Protein AF-F4CS16-F1 (afdb_monomer_lite)

Radius of gyration: 34.48 Å; chains: 1; bounding box: 61×41×91 Å

Sequence (109 aa):
MIAVTDRPASAPQDEPEDAAASGTGAVPEPPRDPVPAEGDPDRPDGPAEPPAVAVGVETVIVQDRGRWAVEIVVVFSDGVVRRRIDTYPTRARAEISASLIRRAADRDL

Structure (mmCIF, N/CA/C/O backbone):
data_AF-F4CS16-F1
#
_entry.id   AF-F4CS16-F1
#
loop_
_atom_site.group_PDB
_atom_site.id
_atom_site.type_symbol
_atom_site.label_atom_id
_atom_site.label_alt_id
_atom_site.label_comp_id
_atom_site.label_asym_id
_atom_site.label_entity_id
_atom_site.label_seq_id
_atom_site.pdbx_PDB_ins_code
_atom_site.Cartn_x
_atom_site.Cartn_y
_atom_site.Cartn_z
_atom_site.occupancy
_atom_site.B_iso_or_equiv
_atom_site.auth_seq_id
_atom_site.auth_comp_id
_atom_site.auth_asym_id
_atom_site.auth_atom_id
_atom_site.pdbx_PDB_model_num
ATOM 1 N N . MET A 1 1 ? 19.338 4.475 72.383 1.00 42.34 1 MET A N 1
ATOM 2 C CA . MET A 1 1 ? 19.303 3.184 73.100 1.00 42.34 1 MET A CA 1
ATOM 3 C C . MET A 1 1 ? 18.969 2.073 72.106 1.00 42.34 1 MET A C 1
ATOM 5 O O . MET A 1 1 ? 17.809 1.731 71.960 1.00 42.34 1 MET A O 1
ATOM 9 N N . ILE A 1 2 ? 19.984 1.557 71.411 1.00 39.62 2 ILE A N 1
ATOM 10 C CA . ILE A 1 2 ? 20.113 0.159 70.956 1.00 39.62 2 ILE A CA 1
ATOM 11 C C . ILE A 1 2 ? 21.609 -0.130 71.146 1.00 39.62 2 ILE A C 1
ATOM 13 O O . ILE A 1 2 ? 22.424 0.747 70.850 1.00 39.62 2 ILE A O 1
ATOM 17 N N . ALA A 1 3 ? 21.964 -1.265 71.747 1.00 41.78 3 ALA A N 1
ATOM 18 C CA . ALA A 1 3 ? 23.342 -1.555 72.138 1.00 41.78 3 ALA A CA 1
ATOM 19 C C . ALA A 1 3 ? 24.149 -2.214 71.006 1.00 41.78 3 ALA A C 1
ATOM 21 O O . ALA A 1 3 ? 23.615 -2.980 70.207 1.00 41.78 3 ALA A O 1
ATOM 22 N N . VAL A 1 4 ? 25.443 -1.903 70.986 1.00 52.06 4 VAL A N 1
ATOM 23 C CA . VAL A 1 4 ? 26.515 -2.589 70.245 1.00 52.06 4 VAL A CA 1
ATOM 24 C C . VAL A 1 4 ? 27.316 -3.443 71.249 1.00 52.06 4 VAL A C 1
ATOM 26 O O . VAL A 1 4 ? 27.166 -3.236 72.450 1.00 52.06 4 VAL A O 1
ATOM 29 N N . THR A 1 5 ? 28.185 -4.321 70.726 1.00 43.81 5 THR A N 1
ATOM 30 C CA . THR A 1 5 ? 29.016 -5.365 71.379 1.00 43.81 5 THR A CA 1
ATOM 31 C C . THR A 1 5 ? 28.278 -6.703 71.617 1.00 43.81 5 THR A C 1
ATOM 33 O O . THR A 1 5 ? 27.067 -6.713 71.814 1.00 43.81 5 THR A O 1
ATOM 36 N N . ASP A 1 6 ? 28.908 -7.884 71.511 1.00 38.34 6 ASP A N 1
ATOM 37 C CA . ASP A 1 6 ? 30.343 -8.190 71.344 1.00 38.34 6 ASP A CA 1
ATOM 38 C C . ASP A 1 6 ? 30.626 -9.500 70.553 1.00 38.34 6 ASP A C 1
ATOM 40 O O . ASP A 1 6 ? 29.733 -10.326 70.364 1.00 38.34 6 ASP A O 1
ATOM 44 N N . ARG A 1 7 ? 31.885 -9.692 70.119 1.00 45.09 7 ARG A N 1
ATOM 45 C CA . ARG A 1 7 ? 32.488 -10.925 69.550 1.00 45.09 7 ARG A CA 1
ATOM 46 C C . ARG A 1 7 ? 33.848 -11.117 70.247 1.00 45.09 7 ARG A C 1
ATOM 48 O O . ARG A 1 7 ? 34.687 -10.238 70.062 1.00 45.09 7 ARG A O 1
ATOM 55 N N . PRO A 1 8 ? 34.141 -12.241 70.943 1.00 58.53 8 PRO A N 1
ATOM 56 C CA . PRO A 1 8 ? 34.725 -13.454 70.314 1.00 58.53 8 PRO A CA 1
ATOM 57 C C . PRO A 1 8 ? 34.192 -14.759 70.988 1.00 58.53 8 PRO A C 1
ATOM 59 O O . PRO A 1 8 ? 33.127 -14.696 71.586 1.00 58.53 8 PRO A O 1
ATOM 62 N N . ALA A 1 9 ? 34.747 -15.986 70.941 1.00 41.91 9 ALA A N 1
ATOM 63 C CA . ALA A 1 9 ? 35.935 -16.657 70.356 1.00 41.91 9 ALA A CA 1
ATOM 64 C C . ALA A 1 9 ? 35.587 -18.180 70.187 1.00 41.91 9 ALA A C 1
ATOM 66 O O . ALA A 1 9 ? 34.522 -18.578 70.649 1.00 41.91 9 ALA A O 1
ATOM 67 N N . SER A 1 10 ? 36.362 -19.125 69.626 1.00 41.97 10 SER A N 1
ATOM 68 C CA . SER A 1 10 ? 37.623 -19.156 68.848 1.00 41.97 10 SER A CA 1
ATOM 69 C C . SER A 1 10 ? 37.736 -20.516 68.098 1.00 41.97 10 SER A C 1
ATOM 71 O O . SER A 1 10 ? 36.825 -21.334 68.199 1.00 41.97 10 SER A O 1
ATOM 73 N N . ALA A 1 11 ? 38.845 -20.786 67.390 1.00 57.62 11 ALA A N 1
ATOM 74 C CA . ALA A 1 11 ? 39.246 -22.133 66.911 1.00 57.62 11 ALA A CA 1
ATOM 75 C C . ALA A 1 11 ? 40.234 -22.822 67.900 1.00 57.62 11 ALA A C 1
ATOM 77 O O . ALA A 1 11 ? 40.550 -22.201 68.921 1.00 57.62 11 ALA A O 1
ATOM 78 N N . PRO A 1 12 ? 40.677 -24.086 67.680 1.00 52.66 12 PRO A N 1
ATOM 79 C CA . PRO A 1 12 ? 41.782 -24.404 66.739 1.00 52.66 12 PRO A CA 1
ATOM 80 C C . PRO A 1 12 ? 41.478 -25.597 65.791 1.00 52.66 12 PRO A C 1
ATOM 82 O O . PRO A 1 12 ? 40.689 -26.469 66.134 1.00 52.66 12 PRO A O 1
ATOM 85 N N . GLN A 1 13 ? 41.869 -25.556 64.510 1.00 55.66 13 GLN A N 1
ATOM 86 C CA . GLN A 1 13 ? 43.162 -25.960 63.898 1.00 55.66 13 GLN A CA 1
ATOM 87 C C . GLN A 1 13 ? 43.459 -27.473 63.881 1.00 55.66 13 GLN A C 1
ATOM 89 O O . GLN A 1 13 ? 43.733 -28.053 64.924 1.00 55.66 13 GLN A O 1
ATOM 94 N N . ASP A 1 14 ? 43.534 -28.035 62.669 1.00 43.62 14 ASP A N 1
ATOM 95 C CA . ASP A 1 14 ? 44.725 -28.756 62.194 1.00 43.62 14 ASP A CA 1
ATOM 96 C C . ASP A 1 14 ? 44.849 -28.566 60.662 1.00 43.62 14 ASP A C 1
ATOM 98 O O . ASP A 1 14 ? 43.887 -28.765 59.917 1.00 43.62 14 ASP A O 1
ATOM 102 N N . GLU A 1 15 ? 46.018 -28.103 60.219 1.00 56.12 15 GLU A N 1
ATOM 103 C CA . GLU A 1 15 ? 46.519 -28.116 58.826 1.00 56.12 15 GLU A CA 1
ATOM 104 C C . GLU A 1 15 ? 47.568 -29.273 58.741 1.00 56.12 15 GLU A C 1
ATOM 106 O O . GLU A 1 15 ? 47.655 -30.019 59.720 1.00 56.12 15 GLU A O 1
ATOM 111 N N . PRO A 1 16 ? 48.420 -29.475 57.704 1.00 58.62 16 PRO A N 1
ATOM 112 C CA . PRO A 1 16 ? 48.567 -28.815 56.398 1.00 58.62 16 PRO A CA 1
ATOM 113 C C . PRO A 1 16 ? 48.792 -29.812 55.222 1.00 58.62 16 PRO A C 1
ATOM 115 O O . PRO A 1 16 ? 48.532 -31.003 55.353 1.00 58.62 16 PRO A O 1
ATOM 118 N N . GLU A 1 17 ? 49.361 -29.297 54.116 1.00 48.62 17 GLU A N 1
ATOM 119 C CA . GLU A 1 17 ? 50.171 -30.017 53.101 1.00 48.62 17 GLU A CA 1
ATOM 120 C C . GLU A 1 17 ? 49.451 -31.016 52.156 1.00 48.62 17 GLU A C 1
ATOM 122 O O . GLU A 1 17 ? 48.528 -31.728 52.533 1.00 48.62 17 GLU A O 1
ATOM 127 N N . ASP A 1 18 ? 49.801 -31.140 50.869 1.00 43.59 18 ASP A N 1
ATOM 128 C CA . ASP A 1 18 ? 50.768 -30.427 50.006 1.00 43.59 18 ASP A CA 1
ATOM 129 C C . ASP A 1 18 ? 50.337 -30.596 48.518 1.00 43.59 18 ASP A C 1
ATOM 131 O O . ASP A 1 18 ? 49.301 -31.195 48.226 1.00 43.59 18 ASP A O 1
ATOM 135 N N . ALA A 1 19 ? 51.170 -30.135 47.579 1.00 47.38 19 ALA A N 1
ATOM 136 C CA . ALA A 1 19 ? 51.207 -30.467 46.151 1.00 47.38 19 ALA A CA 1
ATOM 137 C C . ALA A 1 19 ? 50.292 -29.657 45.209 1.00 47.38 19 ALA A C 1
ATOM 139 O O . ALA A 1 19 ? 49.318 -30.131 44.632 1.00 47.38 19 ALA A O 1
ATOM 140 N N . ALA A 1 20 ? 50.751 -28.431 44.956 1.00 44.81 20 ALA A N 1
ATOM 141 C CA . ALA A 1 20 ? 51.132 -27.960 43.620 1.00 44.81 20 ALA A CA 1
ATOM 142 C C . ALA A 1 20 ? 50.238 -28.279 42.396 1.00 44.81 20 ALA A C 1
ATOM 144 O O . ALA A 1 20 ? 50.260 -29.379 41.851 1.00 44.81 20 ALA A O 1
ATOM 145 N N . ALA A 1 21 ? 49.722 -27.210 41.777 1.00 44.53 21 ALA A N 1
ATOM 146 C CA . ALA A 1 21 ? 49.899 -27.006 40.334 1.00 44.53 21 ALA A CA 1
ATOM 147 C C . ALA A 1 21 ? 49.801 -25.516 39.957 1.00 44.53 21 ALA A C 1
ATOM 149 O O . ALA A 1 21 ? 48.719 -24.930 39.963 1.00 44.53 21 ALA A O 1
ATOM 150 N N . SER A 1 22 ? 50.920 -24.914 39.540 1.00 53.22 22 SER A N 1
ATOM 151 C CA . SER A 1 22 ? 50.884 -23.676 38.751 1.00 53.22 22 SER A CA 1
ATOM 152 C C . SER A 1 22 ? 50.274 -23.970 37.384 1.00 53.22 22 SER A C 1
ATOM 154 O O . SER A 1 22 ? 50.965 -24.406 36.465 1.00 53.22 22 SER A O 1
ATOM 156 N N . GLY A 1 23 ? 48.976 -23.718 37.249 1.00 47.81 23 GLY A N 1
ATOM 157 C CA . GLY A 1 23 ? 48.261 -23.741 35.981 1.00 47.81 23 GLY A CA 1
ATOM 158 C C . GLY A 1 23 ? 48.063 -22.334 35.432 1.00 47.81 23 GLY A C 1
ATOM 159 O O . GLY A 1 23 ? 46.948 -21.821 35.482 1.00 47.81 23 GLY A O 1
ATOM 160 N N . THR A 1 24 ? 49.106 -21.722 34.857 1.00 58.06 24 THR A N 1
ATOM 161 C CA . THR A 1 24 ? 48.925 -20.586 33.931 1.00 58.06 24 THR A CA 1
ATOM 162 C C . THR A 1 24 ? 48.302 -21.125 32.643 1.00 58.06 24 THR A C 1
ATOM 164 O O . THR A 1 24 ? 48.969 -21.316 31.627 1.00 58.06 24 THR A O 1
ATOM 167 N N . GLY A 1 25 ? 47.010 -21.441 32.712 1.00 46.06 25 GLY A N 1
ATOM 168 C CA . GLY A 1 25 ? 46.202 -21.803 31.562 1.00 46.06 25 GLY A CA 1
ATOM 169 C C . GLY A 1 25 ? 45.940 -20.548 30.749 1.00 46.06 25 GLY A C 1
ATOM 170 O O . GLY A 1 25 ? 45.108 -19.728 31.134 1.00 46.06 25 GLY A O 1
ATOM 171 N N . ALA A 1 26 ? 46.660 -20.390 29.639 1.00 54.56 26 ALA A N 1
ATOM 172 C CA . ALA A 1 26 ? 46.313 -19.391 28.642 1.00 54.56 26 ALA A CA 1
ATOM 173 C C . ALA A 1 26 ? 44.844 -19.593 28.246 1.00 54.56 26 ALA A C 1
ATOM 175 O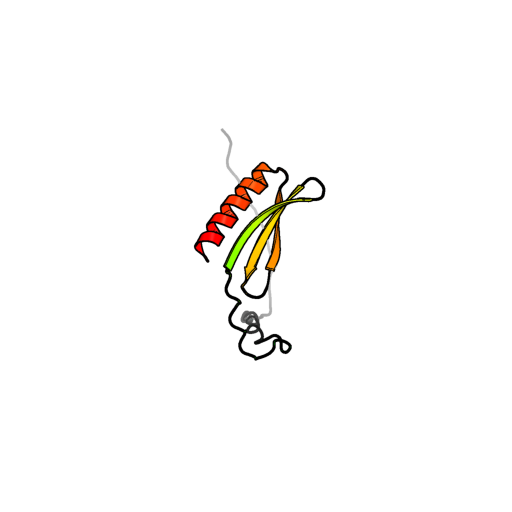 O . ALA A 1 26 ? 44.456 -20.692 27.845 1.00 54.56 26 ALA A O 1
ATOM 176 N N . VAL A 1 27 ? 44.029 -18.543 28.375 1.00 61.94 27 VAL A N 1
ATOM 177 C CA . VAL A 1 27 ? 42.666 -18.557 27.840 1.00 61.94 27 VAL A CA 1
ATOM 178 C C . VAL A 1 27 ? 42.803 -18.773 26.331 1.00 61.94 27 VAL A C 1
ATOM 180 O O . VAL A 1 27 ? 43.481 -17.963 25.691 1.00 61.94 27 VAL A O 1
ATOM 183 N N . PRO A 1 28 ? 42.237 -19.846 25.747 1.00 59.41 28 PRO A N 1
ATOM 184 C CA . PRO A 1 28 ? 42.258 -19.993 24.303 1.00 59.41 28 PRO A CA 1
ATOM 185 C C . PRO A 1 28 ? 41.512 -18.803 23.702 1.00 59.41 28 PRO A C 1
ATOM 187 O O . PRO A 1 28 ? 40.390 -18.501 24.114 1.00 59.41 28 PRO A O 1
ATOM 190 N N . GLU A 1 29 ? 42.146 -18.119 22.746 1.00 58.75 29 GLU A N 1
ATOM 191 C CA . GLU A 1 29 ? 41.460 -17.130 21.915 1.00 58.75 29 GLU A CA 1
ATOM 192 C C . GLU A 1 29 ? 40.200 -17.822 21.359 1.00 58.75 29 GLU A C 1
ATOM 194 O O . GLU A 1 29 ? 40.321 -18.952 20.863 1.00 58.75 29 GLU A O 1
ATOM 199 N N . PRO A 1 30 ? 38.990 -17.237 21.481 1.00 72.31 30 PRO A N 1
ATOM 200 C CA . PRO A 1 30 ? 37.819 -17.836 20.858 1.00 72.31 30 PRO A CA 1
ATOM 201 C C . PRO A 1 30 ? 38.124 -18.028 19.369 1.00 72.31 30 PRO A C 1
ATOM 203 O O . PRO A 1 30 ? 38.805 -17.173 18.787 1.00 72.31 30 PRO A O 1
ATOM 206 N N . PRO A 1 31 ? 37.672 -19.130 18.740 1.00 67.38 31 PRO A N 1
ATOM 207 C CA . PRO A 1 31 ? 37.859 -19.299 17.309 1.00 67.38 31 PRO A CA 1
ATOM 208 C C . PRO A 1 31 ? 37.270 -18.065 16.635 1.00 67.38 31 PRO A C 1
ATOM 210 O O . PRO A 1 31 ? 36.077 -17.800 16.777 1.00 67.38 31 PRO A O 1
ATOM 213 N N . ARG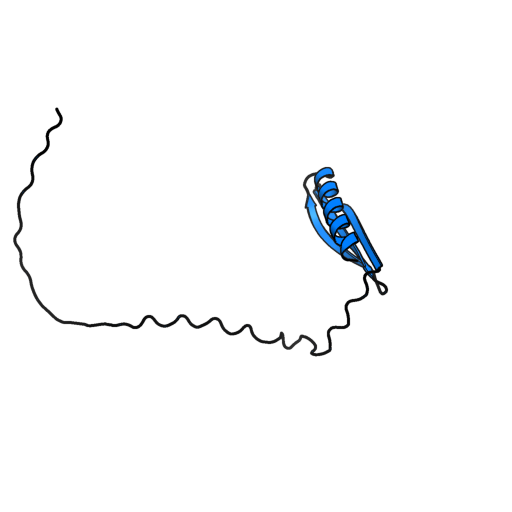 A 1 32 ? 38.129 -17.279 15.975 1.00 69.06 32 ARG A N 1
ATOM 214 C CA . ARG A 1 32 ? 37.694 -16.102 15.221 1.00 69.06 32 ARG A CA 1
ATOM 215 C C . ARG A 1 32 ? 36.600 -16.575 14.281 1.00 69.06 32 ARG A C 1
ATOM 217 O O . ARG A 1 32 ? 36.805 -17.591 13.610 1.00 69.06 32 ARG A O 1
ATOM 224 N N . ASP A 1 33 ? 35.464 -15.876 14.289 1.00 66.25 33 ASP A N 1
ATOM 225 C CA . ASP A 1 33 ? 34.324 -16.238 13.454 1.00 66.25 33 ASP A CA 1
ATOM 226 C C . ASP A 1 33 ? 34.827 -16.523 12.036 1.00 66.25 33 ASP A C 1
ATOM 228 O O . ASP A 1 33 ? 35.641 -15.742 11.520 1.00 66.25 33 ASP A O 1
ATOM 232 N N . PRO A 1 34 ?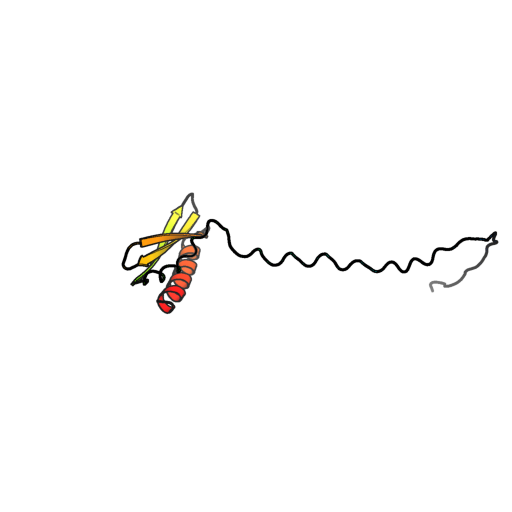 34.428 -17.652 11.420 1.00 64.06 34 PRO A N 1
ATOM 233 C CA . PRO A 1 34 ? 34.874 -17.962 10.076 1.00 64.06 34 PRO A CA 1
ATOM 234 C C . PRO A 1 34 ? 34.521 -16.776 9.185 1.00 64.06 34 PRO A C 1
ATOM 236 O O . PRO A 1 34 ? 33.377 -16.315 9.189 1.00 64.06 34 PRO A O 1
ATOM 239 N N . VAL A 1 35 ? 35.527 -16.280 8.455 1.00 62.22 35 VAL A N 1
ATOM 240 C CA . VAL A 1 35 ? 35.363 -15.230 7.443 1.00 62.22 35 VAL A CA 1
ATOM 241 C C . VAL A 1 35 ? 34.108 -15.580 6.641 1.00 62.22 35 VAL A C 1
ATOM 243 O O . VAL A 1 35 ? 34.019 -16.731 6.202 1.00 62.22 35 VAL A O 1
ATOM 246 N N . PRO A 1 36 ? 33.118 -14.671 6.517 1.00 62.75 36 PRO A N 1
ATOM 247 C CA . PRO A 1 36 ? 31.841 -15.009 5.903 1.00 62.75 36 PRO A CA 1
ATOM 248 C C . PRO A 1 36 ? 32.113 -15.603 4.528 1.00 62.75 36 PRO A C 1
ATOM 250 O O . PRO A 1 36 ? 32.725 -14.940 3.692 1.00 62.75 36 PRO A O 1
ATOM 253 N N . ALA A 1 37 ? 31.721 -16.869 4.353 1.00 60.16 37 ALA A N 1
ATOM 254 C CA . ALA A 1 37 ? 32.083 -17.650 3.182 1.00 60.16 37 ALA A CA 1
ATOM 255 C C . ALA A 1 37 ? 31.694 -16.884 1.915 1.00 60.16 37 ALA A C 1
ATOM 257 O O . ALA A 1 37 ? 30.539 -16.481 1.745 1.00 60.16 37 ALA A O 1
ATOM 258 N N . GLU A 1 38 ? 32.690 -16.636 1.069 1.00 60.69 38 GLU A N 1
ATOM 259 C CA . GLU A 1 38 ? 32.525 -15.922 -0.187 1.00 60.69 38 GLU A CA 1
ATOM 260 C C . GLU A 1 38 ? 31.554 -16.692 -1.080 1.00 60.69 38 GLU A C 1
ATOM 262 O O . GLU A 1 38 ? 31.857 -17.805 -1.491 1.00 60.69 38 GLU A O 1
ATOM 267 N N . GLY A 1 39 ? 30.415 -16.073 -1.399 1.00 58.97 39 GLY A N 1
ATOM 268 C CA . GLY A 1 39 ? 29.500 -16.552 -2.433 1.00 58.97 39 GLY A CA 1
ATOM 269 C C . GLY A 1 39 ? 28.717 -17.824 -2.086 1.00 58.97 39 GLY A C 1
ATOM 270 O O . GLY A 1 39 ? 29.254 -18.878 -1.776 1.00 58.97 39 GLY A O 1
ATOM 271 N N . ASP A 1 40 ? 27.399 -17.744 -2.247 1.00 67.81 40 ASP A N 1
ATOM 272 C CA . ASP A 1 40 ? 26.620 -18.934 -2.585 1.00 67.81 40 ASP A CA 1
ATOM 273 C C . ASP A 1 40 ? 27.120 -19.439 -3.957 1.00 67.81 40 ASP A C 1
ATOM 275 O O . ASP A 1 40 ? 27.070 -18.648 -4.900 1.00 67.81 40 ASP A O 1
ATOM 279 N N . PRO A 1 41 ? 27.638 -20.675 -4.103 1.00 61.75 41 PRO A N 1
ATOM 280 C CA . PRO A 1 41 ? 28.208 -21.150 -5.367 1.00 61.75 41 PRO A CA 1
ATOM 281 C C . PRO A 1 41 ? 27.163 -21.346 -6.478 1.00 61.75 41 PRO A C 1
ATOM 283 O O . PRO A 1 41 ? 27.547 -21.481 -7.637 1.00 61.75 41 PRO A O 1
ATOM 286 N N . ASP A 1 42 ? 25.864 -21.334 -6.147 1.00 62.66 42 ASP A N 1
ATOM 287 C CA . ASP A 1 42 ? 24.766 -21.280 -7.125 1.00 62.66 42 ASP A CA 1
ATOM 288 C C . ASP A 1 42 ? 24.364 -19.834 -7.495 1.00 62.66 42 ASP A C 1
ATOM 290 O O . ASP A 1 42 ? 23.489 -19.625 -8.344 1.00 62.66 42 ASP A O 1
ATOM 294 N N . ARG A 1 43 ? 25.001 -18.800 -6.917 1.00 61.34 43 ARG A N 1
ATOM 295 C CA . ARG A 1 43 ? 24.865 -17.430 -7.430 1.00 61.34 43 ARG A CA 1
ATOM 296 C C . ARG A 1 43 ? 25.570 -17.360 -8.789 1.00 61.34 43 ARG A C 1
ATOM 298 O O . ARG A 1 43 ? 26.779 -17.562 -8.839 1.00 61.34 43 ARG A O 1
ATOM 305 N N . PRO A 1 44 ? 24.875 -17.007 -9.884 1.00 63.91 44 PRO A N 1
ATOM 306 C CA . PRO A 1 44 ? 25.550 -16.811 -11.158 1.00 63.91 44 PRO A CA 1
ATOM 307 C C . PRO A 1 44 ? 26.534 -15.637 -11.052 1.00 63.91 44 PRO A C 1
ATOM 309 O O . PRO A 1 44 ? 26.110 -14.505 -10.825 1.00 63.91 44 PRO A O 1
ATOM 312 N N . ASP A 1 45 ? 27.821 -15.898 -11.301 1.00 63.69 45 ASP A N 1
ATOM 313 C CA . ASP A 1 45 ? 28.921 -14.910 -11.385 1.00 63.69 45 ASP A CA 1
ATOM 314 C C . ASP A 1 45 ? 28.793 -13.920 -12.568 1.00 63.69 45 ASP A C 1
ATOM 316 O O . ASP A 1 45 ? 29.722 -13.181 -12.903 1.00 63.69 45 ASP A O 1
ATOM 320 N N . GLY A 1 46 ? 27.638 -13.894 -13.237 1.00 61.41 46 GLY A N 1
ATOM 321 C CA . GLY A 1 46 ? 27.323 -12.842 -14.190 1.00 61.41 46 GLY A CA 1
ATOM 322 C C . GLY A 1 46 ? 27.262 -11.483 -13.483 1.00 61.41 46 GLY A C 1
ATOM 323 O O . GLY A 1 46 ? 26.932 -11.421 -12.294 1.00 61.41 46 GLY A O 1
ATOM 324 N N . PRO A 1 47 ? 27.536 -10.371 -14.189 1.00 63.56 47 PRO A N 1
ATOM 325 C CA . PRO A 1 47 ? 27.202 -9.063 -13.648 1.00 63.56 47 PRO A CA 1
ATOM 326 C C . PRO A 1 47 ? 25.720 -9.083 -13.273 1.00 63.56 47 PRO A C 1
ATOM 328 O O . PRO A 1 47 ? 24.886 -9.454 -14.099 1.00 63.56 47 PRO A O 1
ATOM 331 N N . ALA A 1 48 ? 25.394 -8.708 -12.033 1.00 65.69 48 ALA A N 1
ATOM 332 C CA . ALA A 1 48 ? 24.007 -8.470 -11.663 1.00 65.69 48 ALA A CA 1
ATOM 333 C C . ALA A 1 48 ? 23.449 -7.473 -12.682 1.00 65.69 48 ALA A C 1
ATOM 335 O O . ALA A 1 48 ? 24.002 -6.374 -12.808 1.00 65.69 48 ALA A O 1
ATOM 336 N N . GLU A 1 49 ? 22.438 -7.884 -13.457 1.00 66.62 49 GLU A N 1
ATOM 337 C CA . GLU A 1 49 ? 21.889 -7.011 -14.491 1.00 66.62 49 GLU A CA 1
ATOM 338 C C . GLU A 1 49 ? 21.504 -5.679 -13.842 1.00 66.62 49 GLU A C 1
ATOM 340 O O . GLU A 1 49 ? 20.989 -5.684 -12.714 1.00 66.62 49 GLU A O 1
ATOM 345 N N . PRO A 1 50 ? 21.818 -4.538 -14.490 1.00 67.12 50 PRO A N 1
ATOM 346 C CA . PRO A 1 50 ? 21.553 -3.237 -13.901 1.00 67.12 50 PRO A CA 1
ATOM 347 C C . PRO A 1 50 ? 20.075 -3.198 -13.503 1.00 67.12 50 PRO A C 1
ATOM 349 O O . PRO A 1 50 ? 19.230 -3.522 -14.342 1.00 67.12 50 PRO A O 1
ATOM 352 N N . PRO A 1 51 ? 19.753 -2.877 -12.235 1.00 70.88 51 PRO A N 1
ATOM 353 C CA . PRO A 1 51 ? 18.392 -3.002 -11.740 1.00 70.88 51 PRO A CA 1
ATOM 354 C C . PRO A 1 51 ? 17.464 -2.200 -12.645 1.00 70.88 51 PRO A C 1
ATOM 356 O O . PRO A 1 51 ? 17.771 -1.053 -12.983 1.00 70.88 51 PRO A O 1
ATOM 359 N N . ALA A 1 52 ? 16.358 -2.826 -13.056 1.00 80.94 52 ALA A N 1
ATOM 360 C CA . ALA A 1 52 ? 15.404 -2.211 -13.965 1.00 80.94 52 ALA A CA 1
ATOM 361 C C . ALA A 1 52 ? 15.019 -0.814 -13.458 1.00 80.94 52 ALA A C 1
ATOM 363 O O . ALA A 1 52 ? 14.835 -0.599 -12.256 1.00 80.94 52 ALA A O 1
ATOM 364 N N . VAL A 1 53 ? 14.917 0.149 -14.374 1.00 85.50 53 VAL A N 1
ATOM 365 C CA . VAL A 1 53 ? 14.608 1.532 -14.005 1.00 85.50 53 VAL A CA 1
ATOM 366 C C . VAL A 1 53 ? 13.173 1.583 -13.490 1.00 85.50 53 VAL A C 1
ATOM 368 O O . VAL A 1 53 ? 12.228 1.257 -14.214 1.00 85.50 53 VAL A O 1
ATOM 371 N N . ALA A 1 54 ? 13.014 1.972 -12.226 1.00 90.94 54 ALA A N 1
ATOM 372 C CA . ALA A 1 54 ? 11.707 2.212 -11.638 1.00 90.94 54 ALA A CA 1
ATOM 373 C C . ALA A 1 54 ? 11.096 3.469 -12.276 1.00 90.94 54 ALA A C 1
ATOM 375 O O . ALA A 1 54 ? 11.704 4.534 -12.305 1.00 90.94 54 ALA A O 1
ATOM 376 N N . VAL A 1 55 ? 9.891 3.323 -12.819 1.00 94.38 55 VAL A N 1
ATOM 377 C CA . VAL A 1 55 ? 9.135 4.372 -13.522 1.00 94.38 55 VAL A CA 1
ATOM 378 C C . VAL A 1 55 ? 8.113 5.027 -12.591 1.00 94.38 55 VAL A C 1
ATOM 380 O O . VAL A 1 55 ? 7.712 6.169 -12.802 1.00 94.38 55 VAL A O 1
ATOM 383 N N . GLY A 1 56 ? 7.673 4.311 -11.555 1.00 93.50 56 GLY A N 1
ATOM 384 C CA . GLY A 1 56 ? 6.730 4.833 -10.577 1.00 93.50 56 GLY A CA 1
ATOM 385 C C . GLY A 1 56 ? 6.512 3.892 -9.402 1.00 93.50 56 GLY A C 1
ATOM 386 O O . GLY A 1 56 ? 6.802 2.695 -9.469 1.00 93.50 56 GLY A O 1
ATOM 387 N N . VAL A 1 57 ? 5.959 4.440 -8.325 1.00 95.44 57 VAL A N 1
ATOM 388 C CA . VAL A 1 57 ? 5.629 3.701 -7.111 1.00 95.44 57 VAL A CA 1
ATOM 389 C C . VAL A 1 57 ? 4.250 4.106 -6.607 1.00 95.44 57 VAL A C 1
ATOM 391 O O . VAL A 1 57 ? 3.877 5.274 -6.625 1.00 95.44 57 VAL A O 1
ATOM 394 N N . GLU A 1 58 ? 3.474 3.129 -6.156 1.00 96.38 58 GLU A N 1
ATOM 395 C CA . GLU A 1 58 ? 2.170 3.353 -5.539 1.00 96.38 58 GLU A CA 1
ATOM 396 C C . GLU A 1 58 ? 2.033 2.531 -4.259 1.00 96.38 58 GLU A C 1
ATOM 398 O O . GLU A 1 58 ? 2.599 1.444 -4.117 1.00 96.38 58 GLU A O 1
ATOM 403 N N . THR A 1 59 ? 1.244 3.039 -3.314 1.00 97.44 59 THR A N 1
ATOM 404 C CA . THR A 1 59 ? 0.932 2.336 -2.063 1.00 97.44 59 THR A CA 1
ATOM 405 C C . THR A 1 59 ? -0.553 2.027 -1.994 1.00 97.44 59 THR A C 1
ATOM 407 O O . THR A 1 59 ? -1.386 2.934 -1.971 1.00 97.44 59 THR A O 1
ATOM 410 N N . VAL A 1 60 ? -0.887 0.741 -1.932 1.00 97.88 60 VAL A N 1
ATOM 411 C CA . VAL A 1 60 ? -2.259 0.232 -1.950 1.00 97.88 60 VAL A CA 1
ATOM 412 C C . VAL A 1 60 ? -2.618 -0.313 -0.573 1.00 97.88 60 VAL A C 1
ATOM 414 O O . VAL A 1 60 ? -1.837 -1.026 0.054 1.00 97.88 60 VAL A O 1
ATOM 417 N N . ILE A 1 61 ? -3.822 0.006 -0.105 1.00 98.25 61 ILE A N 1
ATOM 418 C CA . ILE A 1 61 ? -4.344 -0.461 1.179 1.00 98.25 61 ILE A CA 1
ATOM 419 C C . ILE A 1 61 ? -5.466 -1.452 0.904 1.00 98.25 61 ILE A C 1
ATOM 421 O O . ILE A 1 61 ? -6.487 -1.093 0.317 1.00 98.25 61 ILE A O 1
ATOM 425 N N . VAL A 1 62 ? -5.282 -2.696 1.341 1.00 97.81 62 VAL A N 1
ATOM 426 C CA . VAL A 1 62 ? -6.247 -3.783 1.139 1.00 97.81 62 VAL A CA 1
ATOM 427 C C . VAL A 1 62 ? -6.720 -4.338 2.477 1.00 97.81 62 VAL A C 1
ATOM 429 O O . VAL A 1 62 ? -5.959 -4.421 3.442 1.00 97.81 62 VAL A O 1
ATOM 432 N N . GLN A 1 63 ? -7.987 -4.734 2.552 1.00 97.31 63 GLN A N 1
ATOM 433 C CA . GLN A 1 63 ? -8.500 -5.447 3.717 1.00 97.31 63 GLN A CA 1
ATOM 434 C C . GLN A 1 63 ? -8.094 -6.926 3.624 1.00 97.31 63 GLN A C 1
ATOM 436 O O . GLN A 1 63 ? -8.353 -7.578 2.616 1.00 97.31 63 GLN A O 1
ATOM 441 N N . ASP A 1 64 ? -7.472 -7.464 4.672 1.00 94.44 64 ASP A N 1
ATOM 442 C CA . ASP A 1 64 ? -7.053 -8.867 4.754 1.00 94.44 64 ASP A CA 1
ATOM 443 C C . ASP A 1 64 ? -7.366 -9.434 6.142 1.00 94.44 64 ASP A C 1
ATOM 445 O O . ASP A 1 64 ? -6.844 -8.954 7.148 1.00 94.44 64 ASP A O 1
ATOM 449 N N . ARG A 1 65 ? -8.229 -10.458 6.204 1.00 93.62 65 ARG A N 1
ATOM 450 C CA . ARG A 1 65 ? -8.592 -11.196 7.436 1.00 93.62 65 ARG A CA 1
ATOM 451 C C . ARG A 1 65 ? -8.920 -10.289 8.640 1.00 93.62 65 ARG A C 1
ATOM 453 O O . ARG A 1 65 ? -8.460 -10.522 9.755 1.00 93.62 65 ARG A O 1
ATOM 460 N N . GLY A 1 66 ? -9.694 -9.226 8.407 1.00 96.12 66 GLY A N 1
ATOM 461 C CA . GLY A 1 66 ? -10.085 -8.255 9.441 1.00 96.12 66 GLY A CA 1
ATOM 462 C C . GLY A 1 66 ? -9.008 -7.228 9.822 1.00 96.12 66 GLY A C 1
ATOM 463 O O . GLY A 1 66 ? -9.263 -6.375 10.668 1.00 96.12 66 GLY A O 1
ATOM 464 N N . ARG A 1 67 ? -7.830 -7.268 9.190 1.00 97.56 67 ARG A N 1
ATOM 465 C CA . ARG A 1 67 ? -6.768 -6.254 9.275 1.00 97.56 67 ARG A CA 1
ATOM 466 C C . ARG A 1 67 ? -6.657 -5.468 7.964 1.00 97.56 67 ARG A C 1
ATOM 468 O O . ARG A 1 67 ? -7.330 -5.770 6.979 1.00 97.56 67 ARG A O 1
ATOM 475 N N . TRP A 1 68 ? -5.807 -4.448 7.967 1.00 98.50 68 TRP A N 1
ATOM 476 C CA . TRP A 1 68 ? -5.552 -3.552 6.839 1.00 98.50 68 TRP A CA 1
ATOM 477 C C . TRP A 1 68 ? -4.096 -3.684 6.407 1.00 98.50 68 TRP A C 1
ATOM 479 O O . TRP A 1 68 ? -3.201 -3.198 7.096 1.00 98.50 68 TRP A O 1
ATOM 489 N N . ALA A 1 69 ? -3.850 -4.383 5.304 1.00 98.25 69 ALA A N 1
ATOM 490 C CA . ALA A 1 69 ? -2.515 -4.566 4.760 1.00 98.25 69 ALA A CA 1
ATOM 491 C C . ALA A 1 69 ? -2.110 -3.379 3.881 1.00 98.25 69 ALA A C 1
ATOM 493 O O . ALA A 1 69 ? -2.917 -2.895 3.086 1.00 98.25 69 ALA A O 1
ATOM 494 N N . VAL A 1 70 ? -0.854 -2.949 4.005 1.00 98.31 70 VAL A N 1
ATOM 495 C CA . VAL A 1 70 ? -0.221 -2.007 3.073 1.00 98.31 70 VAL A CA 1
ATOM 496 C C . VAL A 1 70 ? 0.642 -2.802 2.103 1.00 98.31 70 VAL A C 1
ATOM 498 O O . VAL A 1 70 ? 1.494 -3.597 2.511 1.00 98.31 70 VAL A O 1
ATOM 501 N N . GLU A 1 71 ? 0.420 -2.587 0.814 1.00 98.19 71 GLU A N 1
ATOM 502 C CA . GLU A 1 71 ? 1.202 -3.153 -0.279 1.00 98.19 71 GLU A CA 1
ATOM 503 C C . GLU A 1 71 ? 1.874 -2.023 -1.056 1.00 98.19 71 GLU A C 1
ATOM 505 O O . GLU A 1 71 ? 1.238 -1.016 -1.363 1.00 98.19 71 GLU A O 1
ATOM 510 N N . ILE A 1 72 ? 3.154 -2.192 -1.379 1.00 96.12 72 ILE A N 1
ATOM 511 C CA . ILE A 1 72 ? 3.859 -1.341 -2.334 1.00 96.12 72 ILE A CA 1
ATOM 512 C C . ILE A 1 72 ? 3.761 -1.976 -3.722 1.00 96.12 72 ILE A C 1
ATOM 514 O O . ILE A 1 72 ? 3.852 -3.202 -3.874 1.00 96.12 72 ILE A O 1
ATOM 518 N N . VAL A 1 73 ? 3.551 -1.137 -4.726 1.00 97.19 73 VAL A N 1
ATOM 519 C CA . VAL A 1 73 ? 3.517 -1.497 -6.140 1.00 97.19 73 VAL A CA 1
ATOM 520 C C . VAL A 1 73 ? 4.595 -0.671 -6.823 1.00 97.19 73 VAL A C 1
ATOM 522 O O . VAL A 1 73 ? 4.456 0.544 -6.914 1.00 97.19 73 VAL A O 1
ATOM 525 N N . VAL A 1 74 ? 5.671 -1.315 -7.267 1.00 95.88 74 VAL A N 1
ATOM 526 C CA . VAL A 1 74 ? 6.735 -0.662 -8.038 1.00 95.88 74 VAL A CA 1
ATOM 527 C C . VAL A 1 74 ? 6.531 -1.018 -9.503 1.00 95.88 74 VAL A C 1
ATOM 529 O O . VAL A 1 74 ? 6.431 -2.198 -9.850 1.00 95.88 74 VAL A O 1
ATOM 532 N N . VAL A 1 75 ? 6.429 0.002 -10.348 1.00 94.94 75 VAL A N 1
ATOM 533 C CA . VAL A 1 75 ? 6.333 -0.132 -11.801 1.00 94.94 75 VAL A CA 1
ATOM 534 C C . VAL A 1 75 ? 7.721 0.101 -12.376 1.00 94.94 75 VAL A C 1
ATOM 536 O O . VAL A 1 75 ? 8.315 1.153 -12.153 1.00 94.94 75 VAL A O 1
ATOM 539 N N . PHE A 1 76 ? 8.218 -0.874 -13.120 1.00 93.00 76 PHE A N 1
ATOM 540 C CA . PHE A 1 76 ? 9.458 -0.813 -13.880 1.00 93.00 76 PHE A CA 1
ATOM 541 C C . PHE A 1 76 ? 9.134 -0.706 -15.376 1.00 93.00 76 PHE A C 1
ATOM 543 O O . PHE A 1 76 ? 7.984 -0.878 -15.787 1.00 93.00 76 PHE A O 1
ATOM 550 N N . SER A 1 77 ? 10.132 -0.432 -16.215 1.00 93.31 77 SER A N 1
ATOM 551 C CA . SER A 1 77 ? 9.942 -0.400 -17.674 1.00 93.31 77 SER A CA 1
ATOM 552 C C . SER A 1 77 ? 9.615 -1.770 -18.293 1.00 93.31 77 SER A C 1
ATOM 554 O O . SER A 1 77 ? 9.101 -1.829 -19.407 1.00 93.31 77 SER A O 1
ATOM 556 N N . ASP A 1 78 ? 9.925 -2.860 -17.589 1.00 88.69 78 ASP A N 1
ATOM 557 C CA . ASP A 1 78 ? 9.785 -4.259 -18.012 1.00 88.69 78 ASP A CA 1
ATOM 558 C C . ASP A 1 78 ? 8.676 -5.031 -17.264 1.00 88.69 78 ASP A C 1
ATOM 560 O O . ASP A 1 78 ? 8.260 -6.101 -17.711 1.00 88.69 78 ASP A O 1
ATOM 564 N N . GLY A 1 79 ? 8.154 -4.504 -16.150 1.00 91.31 79 GLY A N 1
ATOM 565 C CA . GLY A 1 79 ? 7.166 -5.212 -15.338 1.00 91.31 79 GLY A CA 1
ATOM 566 C C . GLY A 1 79 ? 6.636 -4.443 -14.127 1.00 91.31 79 GLY A C 1
ATOM 567 O O . GLY A 1 79 ? 6.893 -3.259 -13.930 1.00 91.31 79 GLY A O 1
ATOM 568 N N . VAL A 1 80 ? 5.856 -5.135 -13.291 1.00 95.31 80 VAL A N 1
ATOM 569 C CA . VAL A 1 80 ? 5.269 -4.576 -12.064 1.00 95.31 80 VAL A CA 1
ATOM 570 C C . VAL A 1 80 ? 5.496 -5.535 -10.903 1.00 95.31 80 VAL A C 1
ATOM 572 O O . VAL A 1 80 ? 5.049 -6.683 -10.939 1.00 95.31 80 VAL A O 1
ATOM 575 N N . VAL A 1 81 ? 6.136 -5.051 -9.840 1.00 95.19 81 VAL A N 1
ATOM 576 C CA . VAL A 1 81 ? 6.377 -5.815 -8.611 1.00 95.19 81 VAL A CA 1
ATOM 577 C C . VAL A 1 81 ? 5.398 -5.361 -7.536 1.00 95.19 81 VAL A C 1
ATOM 579 O O . VAL A 1 81 ? 5.310 -4.178 -7.212 1.00 95.19 81 VAL A O 1
ATOM 582 N N . ARG A 1 82 ? 4.671 -6.312 -6.942 1.00 96.19 82 ARG A N 1
ATOM 583 C CA . ARG A 1 82 ? 3.773 -6.069 -5.804 1.00 96.19 82 ARG A CA 1
ATOM 584 C C . ARG A 1 82 ? 4.296 -6.775 -4.565 1.00 96.19 82 ARG A C 1
ATOM 586 O O . ARG A 1 82 ? 4.493 -7.990 -4.582 1.00 96.19 82 ARG A O 1
ATOM 593 N N . ARG A 1 83 ? 4.486 -6.034 -3.474 1.00 95.88 83 ARG A N 1
ATOM 594 C CA . ARG A 1 83 ? 5.002 -6.571 -2.209 1.00 95.88 83 ARG A CA 1
ATOM 595 C C . ARG A 1 83 ? 4.174 -6.061 -1.039 1.00 95.88 83 ARG A C 1
ATOM 597 O O . ARG A 1 83 ? 3.961 -4.864 -0.892 1.00 95.88 83 ARG A O 1
ATOM 604 N N . ARG A 1 84 ? 3.739 -6.966 -0.163 1.00 97.00 84 ARG A N 1
ATOM 605 C CA . ARG A 1 84 ? 3.147 -6.580 1.120 1.00 97.00 84 ARG A CA 1
ATOM 606 C C . ARG A 1 84 ? 4.236 -6.121 2.083 1.00 97.00 84 ARG A C 1
ATOM 608 O O . ARG A 1 84 ? 5.237 -6.819 2.234 1.00 97.00 84 ARG A O 1
ATOM 615 N N . ILE A 1 85 ? 4.012 -4.970 2.709 1.00 95.94 85 ILE A N 1
ATOM 616 C CA . ILE A 1 85 ? 4.918 -4.373 3.690 1.00 95.94 85 ILE A CA 1
ATOM 617 C C . ILE A 1 85 ? 4.532 -4.826 5.100 1.00 95.94 85 ILE A C 1
ATOM 619 O O . ILE A 1 85 ? 5.329 -5.477 5.765 1.00 95.94 85 ILE A O 1
ATOM 623 N N . ASP A 1 86 ? 3.303 -4.535 5.537 1.00 96.88 86 ASP A N 1
ATOM 624 C CA . ASP A 1 86 ? 2.830 -4.830 6.899 1.00 96.88 86 ASP A CA 1
ATOM 625 C C . ASP A 1 86 ? 1.285 -4.876 6.968 1.00 96.88 86 ASP A C 1
ATOM 627 O O . ASP A 1 86 ? 0.601 -4.564 5.984 1.00 96.88 86 ASP A O 1
ATOM 631 N N . THR A 1 87 ? 0.716 -5.266 8.116 1.00 97.94 87 THR A N 1
ATOM 632 C CA . THR A 1 87 ? -0.732 -5.264 8.388 1.00 97.94 87 THR A CA 1
ATOM 633 C C . THR A 1 87 ? -1.091 -4.542 9.686 1.00 97.94 87 THR A C 1
ATOM 635 O O . THR A 1 87 ? -0.578 -4.854 10.757 1.00 97.94 87 THR A O 1
ATOM 638 N N . TYR A 1 88 ? -2.061 -3.633 9.612 1.00 97.94 88 TYR A N 1
ATOM 639 C CA . TYR A 1 88 ? -2.482 -2.767 10.711 1.00 97.94 88 TYR A CA 1
ATOM 640 C C . TYR A 1 88 ? -3.881 -3.130 11.235 1.00 97.94 88 TYR A C 1
ATOM 642 O O . TYR A 1 88 ? -4.730 -3.597 10.471 1.00 97.94 88 TYR A O 1
ATOM 650 N N . PRO A 1 89 ? -4.179 -2.883 12.527 1.00 97.62 89 PRO A N 1
ATOM 651 C CA . PRO A 1 89 ? -5.493 -3.177 13.103 1.00 97.62 89 PRO A CA 1
ATOM 652 C C . PRO A 1 89 ? -6.597 -2.225 12.617 1.00 97.62 89 PRO A C 1
ATOM 654 O O . PRO A 1 89 ? -7.772 -2.567 12.686 1.00 97.62 89 PRO A O 1
ATOM 657 N N . THR A 1 90 ? -6.249 -1.032 12.121 1.00 98.19 90 THR A N 1
ATOM 658 C CA . THR A 1 90 ? -7.215 -0.036 11.635 1.00 98.19 90 THR A CA 1
ATOM 659 C C . THR A 1 90 ? -6.762 0.584 10.319 1.00 98.19 90 THR A C 1
ATOM 661 O O . THR A 1 90 ? -5.566 0.759 10.078 1.00 98.19 90 THR A O 1
ATOM 664 N N . ARG A 1 91 ? -7.740 0.973 9.492 1.00 97.88 91 ARG A N 1
ATOM 665 C CA . ARG A 1 91 ? -7.514 1.620 8.196 1.00 97.88 91 ARG A CA 1
ATOM 666 C C . ARG A 1 91 ? -6.680 2.896 8.323 1.00 97.88 91 ARG A C 1
ATOM 668 O O . ARG A 1 91 ? -5.695 3.038 7.617 1.00 97.88 91 ARG A O 1
ATOM 675 N N . ALA A 1 92 ? -6.998 3.751 9.296 1.00 98.25 92 ALA A N 1
ATOM 676 C CA . ALA A 1 92 ? -6.276 5.001 9.530 1.00 98.25 92 ALA A CA 1
ATOM 677 C C . ALA A 1 92 ? -4.774 4.792 9.825 1.00 98.25 92 ALA A C 1
ATOM 679 O O . ALA A 1 92 ? -3.945 5.580 9.379 1.00 98.25 92 ALA A O 1
ATOM 680 N N . ARG A 1 93 ? -4.390 3.713 10.531 1.00 98.00 93 ARG A N 1
ATOM 681 C CA . ARG A 1 93 ? -2.966 3.381 10.741 1.00 98.00 93 ARG A CA 1
ATOM 682 C C . ARG A 1 93 ? -2.286 2.932 9.445 1.00 98.00 93 ARG A C 1
ATOM 684 O O . ARG A 1 93 ? -1.157 3.346 9.194 1.00 98.00 93 ARG A O 1
ATOM 691 N N . ALA A 1 94 ? -2.980 2.148 8.619 1.00 98.31 94 ALA A N 1
ATOM 692 C CA . ALA A 1 94 ? -2.495 1.777 7.291 1.00 98.31 94 ALA A CA 1
ATOM 693 C C . ALA A 1 94 ? -2.341 3.003 6.373 1.00 98.31 94 ALA A C 1
ATOM 695 O O . ALA A 1 94 ? -1.338 3.109 5.681 1.00 98.31 94 ALA A O 1
ATOM 696 N N . GLU A 1 95 ? -3.279 3.955 6.413 1.00 98.31 95 GLU A N 1
ATOM 697 C CA . GLU A 1 95 ? -3.246 5.194 5.617 1.00 98.31 95 GLU A CA 1
ATOM 698 C C . GLU A 1 95 ? -2.082 6.115 6.003 1.00 98.31 95 GLU A C 1
ATOM 700 O O . GLU A 1 95 ? -1.388 6.626 5.124 1.00 98.31 95 GLU A O 1
ATOM 705 N N . ILE A 1 96 ? -1.806 6.269 7.303 1.00 98.31 96 ILE A N 1
ATOM 706 C CA . ILE A 1 96 ? -0.632 7.014 7.782 1.0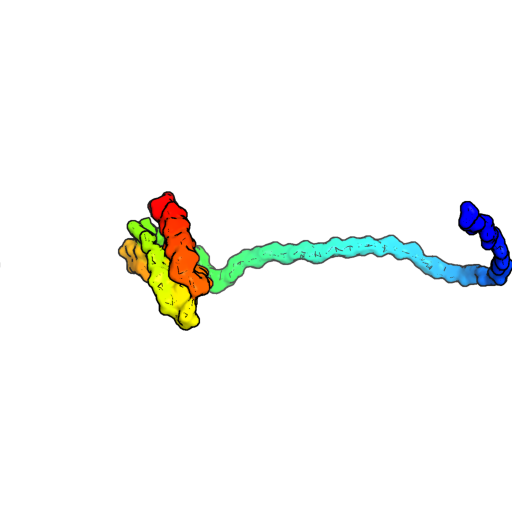0 98.31 96 ILE A CA 1
ATOM 707 C C . ILE A 1 96 ? 0.663 6.343 7.296 1.00 98.31 96 ILE A C 1
ATOM 709 O O . ILE A 1 96 ? 1.527 7.023 6.745 1.00 98.31 96 ILE A O 1
ATOM 713 N N . SER A 1 97 ? 0.784 5.020 7.453 1.00 97.62 97 SER A N 1
ATOM 714 C CA . SER A 1 97 ? 1.970 4.265 7.020 1.00 97.62 97 SER A CA 1
ATOM 715 C C . SER A 1 97 ? 2.180 4.339 5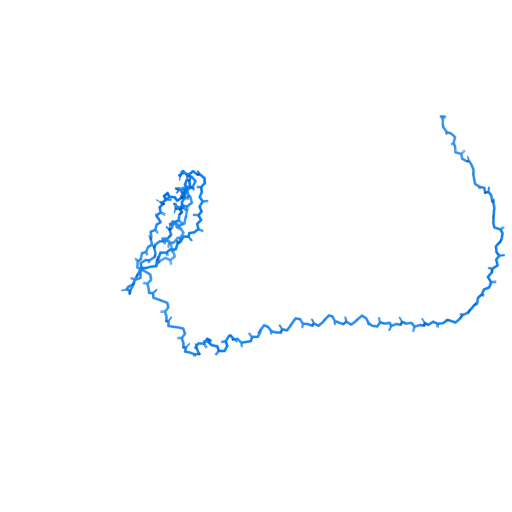.502 1.00 97.62 97 SER A C 1
ATOM 717 O O . SER A 1 97 ? 3.256 4.720 5.044 1.00 97.62 97 SER A O 1
ATOM 719 N N . ALA A 1 98 ? 1.131 4.087 4.712 1.00 97.75 98 ALA A N 1
ATOM 720 C CA . ALA A 1 98 ? 1.161 4.172 3.253 1.00 97.75 98 ALA A CA 1
ATOM 721 C C . ALA A 1 98 ? 1.572 5.570 2.756 1.00 97.75 98 ALA A C 1
ATOM 723 O O . ALA A 1 98 ? 2.415 5.680 1.872 1.00 97.75 98 ALA A O 1
ATOM 724 N N . SER A 1 99 ? 1.057 6.642 3.372 1.00 97.69 99 SER A N 1
ATOM 725 C CA . SER A 1 99 ? 1.440 8.023 3.035 1.00 97.69 99 SER A CA 1
ATOM 726 C C . SER A 1 99 ? 2.917 8.323 3.324 1.00 97.69 99 SER A C 1
ATOM 728 O O . SER A 1 99 ? 3.564 9.033 2.553 1.00 97.69 99 SER A O 1
ATOM 730 N N . LEU A 1 100 ? 3.479 7.768 4.404 1.00 97.31 100 LEU A N 1
ATOM 731 C CA . LEU A 1 100 ? 4.904 7.915 4.722 1.00 97.31 100 LEU A CA 1
ATOM 732 C C . LEU A 1 100 ? 5.787 7.116 3.755 1.00 97.31 100 LEU A C 1
ATOM 734 O O . LEU A 1 100 ? 6.750 7.670 3.230 1.00 97.31 100 LEU A O 1
ATOM 738 N N . ILE A 1 101 ? 5.430 5.855 3.484 1.00 94.81 101 ILE A N 1
ATOM 739 C CA . ILE A 1 101 ? 6.140 4.979 2.538 1.00 94.81 101 ILE A CA 1
ATOM 740 C C . ILE A 1 101 ? 6.154 5.608 1.144 1.00 94.81 101 ILE A C 1
ATOM 742 O O . ILE A 1 101 ? 7.221 5.738 0.552 1.00 94.81 101 ILE A O 1
ATOM 746 N N . ARG A 1 102 ? 4.995 6.064 0.651 1.00 94.81 102 ARG A N 1
ATOM 747 C CA . ARG A 1 102 ? 4.890 6.723 -0.653 1.00 94.81 102 ARG A CA 1
ATOM 748 C C . ARG A 1 102 ? 5.794 7.951 -0.742 1.00 94.81 102 ARG A C 1
ATOM 750 O O . ARG A 1 102 ? 6.564 8.052 -1.678 1.00 94.81 102 ARG A O 1
ATOM 757 N N . ARG A 1 103 ? 5.763 8.853 0.246 1.00 96.62 103 ARG A N 1
ATOM 758 C CA . ARG A 1 103 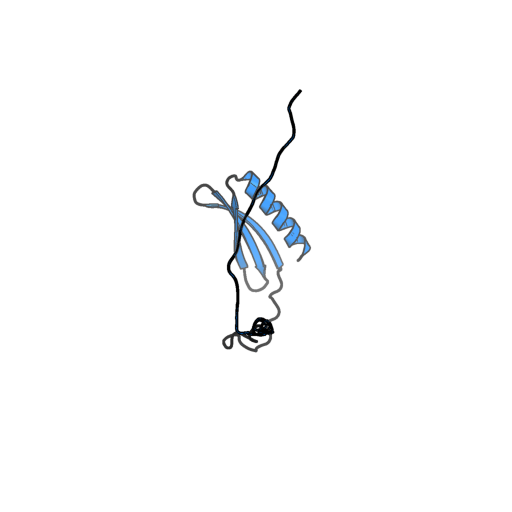? 6.605 10.070 0.246 1.00 96.62 103 ARG A CA 1
ATOM 759 C C . ARG A 1 103 ? 8.107 9.796 0.323 1.00 96.62 103 ARG A C 1
ATOM 761 O O . ARG A 1 103 ? 8.884 10.667 -0.059 1.00 96.62 103 ARG A O 1
ATOM 768 N N . ALA A 1 104 ? 8.508 8.663 0.897 1.00 95.50 104 ALA A N 1
ATOM 769 C CA . ALA A 1 104 ? 9.898 8.225 0.878 1.00 95.50 104 ALA A CA 1
ATOM 770 C C . ALA A 1 104 ? 10.257 7.686 -0.512 1.00 95.50 104 ALA A C 1
ATOM 772 O O . ALA A 1 104 ? 11.207 8.163 -1.114 1.00 95.50 104 ALA A O 1
ATOM 773 N N . ALA A 1 105 ? 9.443 6.782 -1.058 1.00 92.75 105 ALA A N 1
ATOM 774 C CA . ALA A 1 105 ? 9.693 6.188 -2.365 1.00 92.75 105 ALA A CA 1
ATOM 775 C C . ALA A 1 105 ? 9.618 7.216 -3.518 1.00 92.75 105 ALA A C 1
ATOM 777 O O . ALA A 1 105 ? 10.502 7.220 -4.360 1.00 92.75 105 ALA A O 1
ATOM 778 N N . ASP A 1 106 ? 8.659 8.152 -3.502 1.00 92.00 106 ASP A N 1
ATOM 779 C CA . ASP A 1 106 ? 8.521 9.260 -4.472 1.00 92.00 106 ASP A CA 1
ATOM 780 C C . ASP A 1 106 ? 9.747 10.210 -4.499 1.00 92.00 106 ASP A C 1
ATOM 782 O O . ASP A 1 106 ? 9.861 11.032 -5.405 1.00 92.00 106 ASP A O 1
ATOM 786 N N . ARG A 1 107 ? 10.639 10.156 -3.494 1.00 93.38 107 ARG A N 1
ATOM 787 C CA . ARG A 1 107 ? 11.906 10.917 -3.449 1.00 93.38 107 ARG A CA 1
ATOM 788 C C . ARG A 1 107 ? 13.078 10.148 -4.060 1.00 93.38 107 ARG A C 1
ATOM 790 O O . ARG A 1 107 ? 14.021 10.775 -4.530 1.00 93.38 107 ARG A O 1
ATOM 797 N N . ASP A 1 108 ? 13.024 8.824 -3.984 1.00 85.94 108 ASP A N 1
ATOM 798 C CA . ASP A 1 108 ? 14.123 7.921 -4.324 1.00 85.94 108 ASP A CA 1
ATOM 799 C C . ASP A 1 108 ? 13.971 7.340 -5.755 1.00 85.94 108 ASP A C 1
ATOM 801 O O . ASP A 1 108 ? 14.726 6.444 -6.138 1.00 85.94 108 ASP A O 1
ATOM 805 N N . LEU A 1 109 ? 12.996 7.856 -6.525 1.00 81.50 109 LEU A N 1
ATOM 806 C CA . LEU A 1 109 ? 12.802 7.681 -7.975 1.00 81.50 109 LEU A CA 1
ATOM 807 C C . LEU A 1 109 ? 13.536 8.775 -8.774 1.00 81.50 109 LEU A C 1
ATOM 809 O O . LEU A 1 109 ? 14.191 8.409 -9.774 1.00 81.50 109 LEU A O 1
#

Secondary structure (DSSP, 8-state):
-------------------------PPPPP-PPP-PPS--TTS--SPPPPPPPEEEEEEEEEEETTEEEEEEEEEESS-EEEEEEEEESSHHHHHHHHHHHHHHHTT--

Organism: Pseudonocardia dioxanivorans (strain ATCC 55486 / DSM 44775 / JCM 13855 / CB1190) (NCBI:txid675635)

pLDDT: mean 76.89, std 20.76, range [38.34, 98.5]

Foldseek 3Di:
DDDDDDDDDDDDDDDDDDDDDPPPPDDPDPPDPPDPDPDPPPPPPPPPPDPFDFPAKAWDWDDDPQWIWIWIWTDGPVGIDIGTDDTHNDPVVSVVVRVVVRVVVVVVD